Protein AF-A0A662A2N5-F1 (afdb_monomer_lite)

Structure (mmCIF, N/CA/C/O backbone):
data_AF-A0A662A2N5-F1
#
_entry.id   AF-A0A662A2N5-F1
#
loop_
_atom_site.group_PDB
_atom_site.id
_atom_site.type_symbol
_atom_site.label_atom_id
_atom_site.label_alt_id
_atom_site.label_comp_id
_atom_site.label_asym_id
_atom_site.label_entity_id
_atom_site.label_seq_id
_atom_site.pdbx_PDB_ins_code
_atom_site.Cartn_x
_atom_site.Cartn_y
_atom_site.Cartn_z
_atom_site.occupancy
_atom_site.B_iso_or_equiv
_atom_site.auth_seq_id
_atom_site.auth_comp_id
_atom_site.auth_asym_id
_atom_site.auth_atom_id
_atom_site.pdbx_PDB_model_num
ATOM 1 N N . MET A 1 1 ? -12.143 19.383 -16.934 1.00 35.28 1 MET A N 1
ATOM 2 C CA . MET A 1 1 ? -11.148 18.547 -17.637 1.00 35.28 1 MET A CA 1
ATOM 3 C C . MET A 1 1 ? -9.991 18.382 -16.674 1.00 35.28 1 MET A C 1
ATOM 5 O O . MET A 1 1 ? -9.347 19.375 -16.373 1.00 35.28 1 MET A O 1
ATOM 9 N N . ILE A 1 2 ? -9.822 17.202 -16.079 1.00 42.38 2 ILE A N 1
ATOM 10 C CA . ILE A 1 2 ? -8.712 16.958 -15.154 1.00 42.38 2 ILE A CA 1
ATOM 11 C C . ILE A 1 2 ? -7.527 16.529 -16.019 1.00 42.38 2 ILE A C 1
ATOM 13 O O . ILE A 1 2 ? -7.512 15.424 -16.554 1.00 42.38 2 ILE A O 1
ATOM 17 N N . SER A 1 3 ? -6.587 17.450 -16.229 1.00 54.59 3 SER A N 1
ATOM 18 C CA . SER A 1 3 ? -5.261 17.125 -16.750 1.00 54.59 3 SER A CA 1
ATOM 19 C C . SER A 1 3 ? -4.453 16.516 -15.614 1.00 54.59 3 SER A C 1
ATOM 21 O O . SER A 1 3 ? -3.958 17.245 -14.764 1.00 54.59 3 SER A O 1
ATOM 23 N N . THR A 1 4 ? -4.305 15.198 -15.595 1.00 52.66 4 THR A N 1
ATOM 24 C CA . THR A 1 4 ? -3.350 14.509 -14.715 1.00 52.66 4 THR A CA 1
ATOM 25 C C . THR A 1 4 ? -2.446 13.625 -15.558 1.00 52.66 4 THR A C 1
ATOM 27 O O . THR A 1 4 ? -2.477 12.401 -15.511 1.00 52.66 4 THR A O 1
ATOM 30 N N . ALA A 1 5 ? -1.615 14.281 -16.364 1.00 50.12 5 ALA A N 1
ATOM 31 C CA . ALA A 1 5 ? -0.388 13.680 -16.861 1.00 50.12 5 ALA A CA 1
ATOM 32 C C . ALA A 1 5 ? 0.748 14.014 -15.884 1.00 50.12 5 ALA A C 1
ATOM 34 O O . ALA A 1 5 ? 1.718 14.664 -16.257 1.00 50.12 5 ALA A O 1
ATOM 35 N N . GLU A 1 6 ? 0.639 13.580 -14.627 1.00 55.53 6 GLU A N 1
ATOM 36 C CA . GLU A 1 6 ? 1.844 13.366 -13.822 1.00 55.53 6 GLU A CA 1
ATOM 37 C C . GLU A 1 6 ? 2.401 12.007 -14.235 1.00 55.53 6 GLU A C 1
ATOM 39 O O . GLU A 1 6 ? 2.142 10.955 -13.653 1.00 55.53 6 GLU A O 1
ATOM 44 N N . VAL A 1 7 ? 3.075 12.043 -15.381 1.00 59.50 7 VAL A N 1
ATOM 45 C CA . VAL A 1 7 ? 3.837 10.934 -15.938 1.00 59.50 7 VAL A CA 1
ATOM 46 C C . VAL A 1 7 ? 4.835 10.512 -14.871 1.00 59.50 7 VAL A C 1
ATOM 48 O O . VAL A 1 7 ? 5.639 11.339 -14.449 1.00 59.50 7 VAL A O 1
ATOM 51 N N . VAL A 1 8 ? 4.796 9.245 -14.440 1.00 58.06 8 VAL A N 1
ATOM 52 C CA . VAL A 1 8 ? 5.876 8.664 -13.631 1.00 58.06 8 VAL A CA 1
ATOM 53 C C . VAL A 1 8 ? 7.177 8.970 -14.381 1.00 58.06 8 VAL A C 1
ATOM 55 O O . VAL A 1 8 ? 7.361 8.436 -15.476 1.00 58.06 8 VAL A O 1
ATOM 58 N N . PRO A 1 9 ? 8.062 9.839 -13.858 1.00 65.25 9 PRO A N 1
ATOM 59 C CA . PRO A 1 9 ? 9.169 10.394 -14.642 1.00 65.25 9 PRO A CA 1
ATOM 60 C C . PRO A 1 9 ? 10.213 9.336 -15.025 1.00 65.25 9 PRO A C 1
ATOM 62 O O . PRO A 1 9 ? 11.138 9.615 -15.782 1.00 65.25 9 PRO A O 1
ATOM 65 N N . ASN A 1 10 ? 10.067 8.117 -14.500 1.00 78.25 10 ASN A N 1
ATOM 66 C CA . ASN A 1 10 ? 10.955 6.995 -14.712 1.00 78.25 10 ASN A CA 1
ATOM 67 C C . ASN A 1 10 ? 10.158 5.749 -15.130 1.00 78.25 10 ASN A C 1
ATOM 69 O O . ASN A 1 10 ? 9.546 5.074 -14.299 1.00 78.25 10 ASN A O 1
ATOM 73 N N . GLU A 1 11 ? 10.194 5.429 -16.425 1.00 83.94 11 GLU A N 1
ATOM 74 C CA . GLU A 1 11 ? 9.530 4.248 -16.994 1.00 83.94 11 GLU A CA 1
ATOM 75 C C . GLU A 1 11 ? 9.977 2.946 -16.320 1.00 83.94 11 GLU A C 1
ATOM 77 O O . GLU A 1 11 ? 9.159 2.056 -16.110 1.00 83.94 11 GLU A O 1
ATOM 82 N N . LYS A 1 12 ? 11.237 2.862 -15.875 1.00 86.81 12 LYS A N 1
ATOM 83 C CA . LYS A 1 12 ? 11.754 1.685 -15.170 1.00 86.81 12 LYS A CA 1
ATOM 84 C C . LYS A 1 12 ? 11.045 1.463 -13.834 1.00 86.81 12 LYS A C 1
ATOM 86 O O . LYS A 1 12 ? 10.674 0.339 -13.523 1.00 86.81 12 LYS A O 1
ATOM 91 N N . VAL A 1 13 ? 10.818 2.532 -13.071 1.00 83.31 13 VAL A N 1
ATOM 92 C CA . VAL A 1 13 ? 10.110 2.460 -11.780 1.00 83.31 13 VAL A CA 1
ATOM 93 C C . VAL A 1 13 ? 8.661 2.033 -11.997 1.00 83.31 13 VAL A C 1
ATOM 95 O O . VAL A 1 13 ? 8.139 1.200 -11.261 1.00 83.31 13 VAL A O 1
ATOM 98 N N . LYS A 1 14 ? 8.018 2.553 -13.048 1.00 84.31 14 LYS A N 1
ATOM 99 C CA . LYS A 1 14 ? 6.668 2.135 -13.437 1.00 84.31 14 LYS A CA 1
ATOM 100 C C . LYS A 1 14 ? 6.620 0.648 -13.804 1.00 84.31 14 LYS A C 1
ATOM 102 O O . LYS A 1 14 ? 5.711 -0.055 -13.364 1.00 84.31 14 LYS A O 1
ATOM 107 N N . ASP A 1 15 ? 7.574 0.167 -14.591 1.00 88.06 15 ASP A N 1
ATOM 108 C CA . ASP A 1 15 ? 7.622 -1.238 -14.991 1.00 88.06 15 ASP A CA 1
ATOM 109 C C . ASP A 1 15 ? 7.898 -2.155 -13.797 1.00 88.06 15 ASP A C 1
ATOM 111 O O . ASP A 1 15 ? 7.185 -3.140 -13.615 1.00 88.06 15 ASP A O 1
ATOM 115 N N . GLU A 1 16 ? 8.854 -1.811 -12.933 1.00 88.12 16 GLU A N 1
ATOM 116 C CA . GLU A 1 16 ? 9.132 -2.542 -11.690 1.00 88.12 16 GLU A CA 1
ATOM 117 C C . GLU A 1 16 ? 7.890 -2.614 -10.794 1.00 88.12 16 GLU A C 1
ATOM 11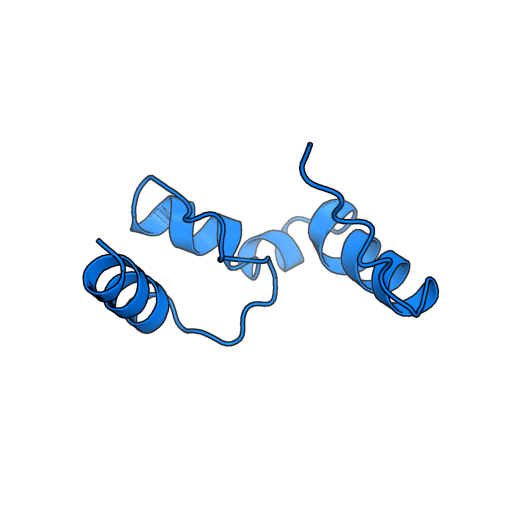9 O O . GLU A 1 16 ? 7.555 -3.680 -10.272 1.00 88.12 16 GLU A O 1
ATOM 124 N N . TYR A 1 17 ? 7.153 -1.512 -10.680 1.00 85.75 17 TYR A N 1
ATOM 125 C CA . TYR A 1 17 ? 5.910 -1.441 -9.926 1.00 85.75 17 TYR A CA 1
ATOM 126 C C . TYR A 1 17 ? 4.828 -2.375 -10.488 1.00 85.75 17 TYR A C 1
ATOM 128 O O . TYR A 1 17 ? 4.269 -3.197 -9.758 1.00 85.75 17 TYR A O 1
ATOM 136 N N . ILE A 1 18 ? 4.570 -2.311 -11.799 1.00 84.31 18 ILE A N 1
ATOM 137 C CA . ILE A 1 18 ? 3.593 -3.179 -12.476 1.00 84.31 18 ILE A CA 1
ATOM 138 C C . ILE A 1 18 ? 4.008 -4.648 -12.349 1.00 84.31 18 ILE A C 1
ATOM 140 O O . ILE A 1 18 ? 3.174 -5.516 -12.085 1.00 84.31 18 ILE A O 1
ATOM 144 N N . HIS A 1 19 ? 5.292 -4.953 -12.532 1.00 88.06 19 HIS A N 1
ATOM 145 C CA . HIS A 1 19 ? 5.794 -6.317 -12.421 1.00 88.06 19 HIS A CA 1
ATOM 146 C C . HIS A 1 19 ? 5.727 -6.854 -10.990 1.00 88.06 19 HIS A C 1
ATOM 148 O O . HIS A 1 19 ? 5.475 -8.041 -10.812 1.00 88.06 19 HIS A O 1
ATOM 154 N N . THR A 1 20 ? 5.889 -6.000 -9.980 1.00 87.12 20 THR A N 1
ATOM 155 C CA . THR A 1 20 ? 5.822 -6.395 -8.567 1.00 87.12 20 THR A CA 1
ATOM 156 C C . THR A 1 20 ? 4.390 -6.632 -8.104 1.00 87.12 20 THR A C 1
ATOM 158 O O . THR A 1 20 ? 4.132 -7.626 -7.429 1.00 87.12 20 THR A O 1
ATOM 161 N N . TRP A 1 21 ? 3.456 -5.756 -8.476 1.00 87.06 21 TRP A N 1
ATOM 162 C CA . TRP A 1 21 ? 2.112 -5.756 -7.891 1.00 87.06 21 TRP A CA 1
ATOM 163 C C . TRP A 1 21 ? 1.008 -6.252 -8.827 1.00 87.06 21 TRP A C 1
ATOM 165 O O . TRP A 1 21 ? -0.020 -6.717 -8.345 1.00 87.06 21 TRP A O 1
ATOM 175 N N . CYS A 1 22 ? 1.189 -6.176 -10.151 1.00 82.69 22 CYS A N 1
ATOM 176 C CA . CYS A 1 22 ? 0.149 -6.543 -11.122 1.00 82.69 22 CYS A CA 1
ATOM 177 C C . CYS A 1 22 ? 0.432 -7.852 -11.869 1.00 82.69 22 CYS A C 1
ATOM 179 O O . CYS A 1 22 ? -0.509 -8.551 -12.232 1.00 82.69 22 CYS A O 1
ATOM 181 N N . LYS A 1 23 ? 1.705 -8.174 -12.136 1.00 83.75 23 LYS A N 1
ATOM 182 C CA . LYS A 1 23 ? 2.108 -9.364 -12.916 1.00 83.75 23 LYS A CA 1
ATOM 183 C C . LYS A 1 23 ? 2.812 -10.447 -12.089 1.00 83.75 23 LYS A C 1
ATOM 185 O O . LYS A 1 23 ? 3.345 -11.386 -12.673 1.00 83.75 23 LYS A O 1
ATOM 190 N N . ASN A 1 24 ? 2.868 -10.292 -10.770 1.00 81.44 24 ASN A N 1
ATOM 191 C CA . ASN A 1 24 ? 3.536 -11.238 -9.879 1.00 81.44 24 ASN A CA 1
ATOM 192 C C . ASN A 1 24 ? 2.558 -12.274 -9.310 1.00 81.44 24 ASN A C 1
ATOM 194 O O . ASN A 1 24 ? 1.338 -12.103 -9.391 1.00 81.44 24 ASN A O 1
ATOM 198 N N . 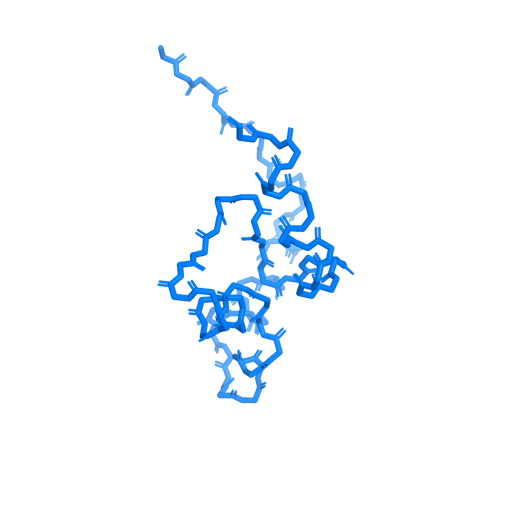ASP A 1 25 ? 3.113 -13.320 -8.706 1.00 81.00 25 ASP A N 1
ATOM 199 C CA . ASP A 1 25 ? 2.370 -14.415 -8.100 1.00 81.00 25 ASP A CA 1
ATOM 200 C C . ASP A 1 25 ? 1.667 -13.994 -6.799 1.00 81.00 25 ASP A C 1
ATOM 202 O O . ASP A 1 25 ? 1.878 -12.913 -6.236 1.00 81.00 25 ASP A O 1
ATOM 206 N N . GLN A 1 26 ? 0.825 -14.896 -6.295 1.0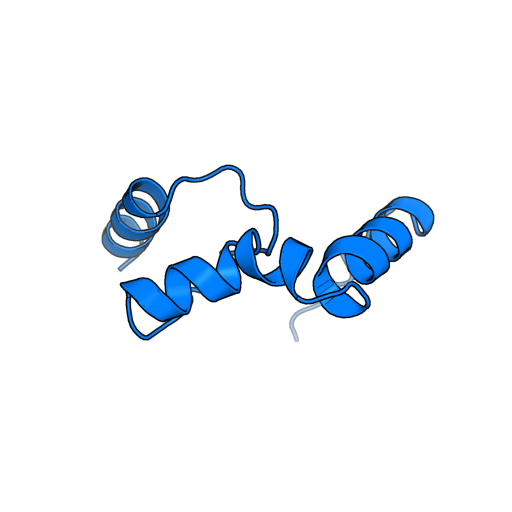0 75.31 26 GLN A N 1
ATOM 207 C CA . GLN A 1 26 ? -0.055 -14.691 -5.143 1.00 75.31 26 GLN A CA 1
ATOM 208 C C . GLN A 1 26 ? 0.676 -14.215 -3.870 1.00 75.31 26 GLN A C 1
ATOM 210 O O . GLN A 1 26 ? 0.085 -13.520 -3.044 1.00 75.31 26 GLN A O 1
ATOM 215 N N . GLU A 1 27 ? 1.970 -14.521 -3.730 1.00 80.88 27 GLU A N 1
ATOM 216 C CA . GLU A 1 27 ? 2.801 -14.063 -2.611 1.00 80.88 27 GLU A CA 1
ATOM 217 C C . GLU A 1 27 ? 2.848 -12.530 -2.524 1.00 80.88 27 GLU A C 1
ATOM 219 O O . GLU A 1 27 ? 2.593 -11.961 -1.463 1.00 80.88 27 GLU A O 1
ATOM 224 N N . LYS A 1 28 ? 3.092 -11.828 -3.638 1.00 82.69 28 LYS A N 1
ATOM 225 C CA . LYS A 1 28 ? 3.134 -10.355 -3.629 1.00 82.69 28 LYS A CA 1
ATOM 226 C C . LYS A 1 28 ? 1.759 -9.737 -3.446 1.00 82.69 28 LYS A C 1
ATOM 228 O O . LYS A 1 28 ? 1.641 -8.705 -2.795 1.00 82.69 28 LYS A O 1
ATOM 233 N N . TRP A 1 29 ? 0.711 -10.395 -3.929 1.00 79.00 29 TRP A N 1
ATOM 234 C CA . TRP A 1 29 ? -0.662 -9.946 -3.703 1.00 79.00 29 TRP A CA 1
ATOM 235 C C . TRP A 1 29 ? -1.031 -9.935 -2.220 1.00 79.00 29 TRP A C 1
ATOM 237 O O . TRP A 1 29 ? -1.742 -9.033 -1.785 1.00 79.00 29 TRP A O 1
ATOM 247 N N . SER A 1 30 ? -0.500 -10.876 -1.434 1.00 83.69 30 SER A N 1
ATOM 248 C CA . SER A 1 30 ? -0.728 -10.906 0.014 1.00 83.69 30 SER A CA 1
ATOM 249 C C . SER A 1 30 ? -0.125 -9.701 0.748 1.00 83.69 30 SER A C 1
ATOM 251 O O . SER A 1 30 ? -0.642 -9.306 1.786 1.00 83.69 30 SER A O 1
ATOM 253 N N . GLY A 1 31 ? 0.917 -9.078 0.184 1.00 86.94 31 GLY A N 1
ATOM 254 C CA . GLY A 1 31 ? 1.529 -7.848 0.695 1.00 86.94 31 GLY A CA 1
ATOM 255 C C . GLY A 1 31 ? 0.923 -6.558 0.135 1.00 86.94 31 GLY A C 1
ATOM 256 O O . GLY A 1 31 ? 1.319 -5.473 0.553 1.00 86.94 31 GLY A O 1
ATOM 257 N N . CYS A 1 32 ? -0.005 -6.649 -0.823 1.00 90.19 32 CYS A N 1
ATOM 258 C CA . CYS A 1 32 ? -0.583 -5.488 -1.490 1.00 90.19 32 CYS A CA 1
ATOM 259 C C . CYS A 1 32 ? -1.546 -4.766 -0.549 1.00 90.19 32 CYS A C 1
ATOM 261 O O . CYS A 1 32 ? -2.616 -5.286 -0.222 1.00 90.19 32 CYS A O 1
ATOM 263 N N . LYS A 1 33 ? -1.216 -3.529 -0.169 1.00 92.62 33 LYS A N 1
ATOM 264 C CA . LYS A 1 33 ? -2.031 -2.739 0.764 1.00 92.62 33 LYS A CA 1
ATOM 265 C C . LYS A 1 33 ? -3.461 -2.547 0.286 1.00 92.62 33 LYS A C 1
ATOM 267 O O . LYS A 1 33 ? -4.373 -2.708 1.079 1.00 92.62 33 LYS A O 1
ATOM 272 N N . ARG A 1 34 ? -3.693 -2.347 -1.017 1.00 91.62 34 ARG A N 1
ATOM 273 C CA . ARG A 1 34 ? -5.062 -2.270 -1.566 1.00 91.62 34 ARG A CA 1
ATOM 274 C C . ARG A 1 34 ? -5.885 -3.524 -1.290 1.00 91.62 34 ARG A C 1
ATOM 276 O O . ARG A 1 34 ? -7.078 -3.427 -1.017 1.00 91.62 34 ARG A O 1
ATOM 283 N N . PHE A 1 35 ? -5.268 -4.698 -1.407 1.00 91.00 35 PHE A N 1
ATOM 284 C CA . PHE A 1 35 ? -5.957 -5.960 -1.167 1.00 91.00 35 PHE A CA 1
ATOM 285 C C . PHE A 1 35 ? -6.237 -6.153 0.322 1.00 91.00 35 PHE A C 1
ATOM 287 O O . PHE A 1 35 ? -7.374 -6.440 0.688 1.00 91.00 35 PHE A O 1
ATOM 294 N N . ILE A 1 36 ? -5.226 -5.924 1.163 1.00 92.56 36 ILE A N 1
ATOM 295 C CA . ILE A 1 36 ? -5.340 -6.046 2.620 1.00 92.56 36 ILE A CA 1
ATOM 296 C C . ILE A 1 36 ? -6.402 -5.073 3.147 1.00 92.56 36 ILE A C 1
ATOM 298 O O . ILE A 1 36 ? -7.345 -5.498 3.802 1.00 92.56 36 ILE A O 1
ATOM 302 N N . THR A 1 37 ? -6.326 -3.789 2.786 1.00 93.38 37 THR A N 1
ATOM 303 C CA . THR A 1 37 ? -7.308 -2.775 3.195 1.00 93.38 37 THR A CA 1
ATOM 304 C C . THR A 1 37 ? -8.722 -3.149 2.761 1.00 93.38 37 THR A C 1
ATOM 306 O O . THR A 1 37 ? -9.645 -3.048 3.559 1.00 93.38 37 THR A O 1
ATOM 309 N N . LYS A 1 38 ? -8.910 -3.642 1.527 1.00 92.31 38 LYS A N 1
ATOM 310 C CA . LYS A 1 38 ? -10.230 -4.094 1.066 1.00 92.31 38 LYS A CA 1
ATOM 311 C C . LYS A 1 38 ? -10.760 -5.279 1.871 1.00 92.31 38 LYS A C 1
ATOM 313 O O . LYS A 1 38 ? -11.967 -5.356 2.084 1.00 92.31 38 LYS A O 1
ATOM 318 N N . ALA A 1 39 ? -9.891 -6.208 2.258 1.00 91.50 39 ALA A N 1
ATOM 319 C CA . ALA A 1 39 ? -10.278 -7.359 3.061 1.00 91.50 39 ALA A CA 1
ATOM 320 C C . ALA A 1 39 ? -10.701 -6.944 4.480 1.00 91.50 39 ALA A C 1
ATOM 322 O O . ALA A 1 39 ? -11.704 -7.452 4.970 1.00 91.50 39 ALA A O 1
ATOM 323 N N . GLU A 1 40 ? -9.986 -5.995 5.087 1.00 91.44 40 GLU A N 1
ATOM 324 C CA . GLU A 1 40 ? -10.249 -5.512 6.450 1.00 91.44 40 GLU A CA 1
ATOM 325 C C . GLU A 1 40 ? -11.455 -4.561 6.525 1.00 91.44 40 GLU A C 1
ATOM 327 O O . GLU A 1 40 ? -12.325 -4.719 7.375 1.00 91.44 40 GLU A O 1
ATOM 332 N N . LEU A 1 41 ? -11.548 -3.587 5.613 1.00 89.94 41 LEU A N 1
ATOM 333 C CA . LEU A 1 41 ? -12.565 -2.525 5.670 1.00 89.94 41 LEU A CA 1
ATOM 334 C C . LEU A 1 41 ? -13.797 -2.808 4.802 1.00 89.94 41 LEU A C 1
ATOM 336 O O . LEU A 1 41 ? -14.788 -2.086 4.866 1.00 89.94 41 LEU A O 1
ATOM 340 N N . GLY A 1 42 ? -13.739 -3.817 3.929 1.00 92.62 42 GLY A N 1
ATOM 341 C CA . GLY A 1 42 ? -14.770 -4.090 2.920 1.00 92.62 42 GLY A CA 1
ATOM 342 C C . GLY A 1 42 ? -14.735 -3.147 1.707 1.00 92.62 42 GLY A C 1
ATOM 343 O O . GLY A 1 42 ? -15.432 -3.381 0.717 1.00 92.62 42 GLY A O 1
ATOM 344 N N . PHE A 1 43 ? -13.892 -2.114 1.733 1.00 89.69 43 PHE A N 1
ATOM 345 C CA . PHE A 1 43 ? -13.638 -1.191 0.628 1.00 89.69 43 PHE A CA 1
ATOM 346 C C . PHE A 1 43 ? -12.174 -0.728 0.634 1.00 89.69 43 PHE A C 1
ATOM 348 O O . PHE A 1 43 ? -11.429 -0.985 1.572 1.00 89.69 43 PHE A O 1
ATOM 355 N N . CYS A 1 44 ? -11.738 -0.075 -0.440 1.00 91.00 44 CYS A N 1
ATOM 356 C CA . CYS A 1 44 ? -10.382 0.457 -0.559 1.00 91.00 44 CYS A CA 1
ATOM 357 C C . CYS A 1 44 ? -10.478 1.935 -0.949 1.00 91.00 44 CYS A C 1
ATOM 359 O O . CYS A 1 44 ? -10.947 2.201 -2.058 1.00 91.00 44 CYS A O 1
ATOM 361 N N . PRO A 1 45 ? -10.045 2.872 -0.088 1.00 91.50 45 PRO A N 1
ATOM 362 C CA . PRO A 1 45 ? -9.947 4.281 -0.449 1.00 91.50 45 PRO A CA 1
ATOM 363 C C . PRO A 1 45 ? -9.022 4.497 -1.654 1.00 91.50 45 PRO A C 1
ATOM 365 O O . PRO A 1 45 ? -8.065 3.744 -1.863 1.00 91.50 45 PRO A O 1
ATOM 368 N N . ASP A 1 46 ? -9.277 5.551 -2.431 1.00 90.19 46 ASP A N 1
ATOM 369 C CA . ASP A 1 46 ? -8.537 5.820 -3.672 1.00 90.19 46 ASP A CA 1
ATOM 370 C C . ASP A 1 46 ? -7.062 6.173 -3.434 1.00 90.19 46 ASP A C 1
ATOM 372 O O . ASP A 1 46 ? -6.218 5.890 -4.287 1.00 90.19 46 ASP A O 1
ATOM 376 N N . PHE A 1 47 ? -6.732 6.723 -2.260 1.00 90.62 47 PHE A N 1
ATOM 377 C CA . PHE A 1 47 ? -5.362 7.087 -1.891 1.00 90.62 47 PHE A CA 1
ATOM 378 C C . PHE A 1 47 ? -4.472 5.882 -1.543 1.00 90.62 47 PHE A C 1
ATOM 380 O O . PHE A 1 47 ? -3.254 6.032 -1.435 1.00 90.62 47 PHE A O 1
ATOM 387 N N . VAL A 1 48 ? -5.049 4.690 -1.356 1.00 92.56 48 VAL A N 1
ATOM 388 C CA . VAL A 1 48 ? -4.284 3.482 -1.034 1.00 92.56 48 VAL A CA 1
ATOM 389 C C . VAL A 1 48 ? -3.698 2.898 -2.319 1.00 92.56 48 VAL A C 1
ATOM 391 O O . VAL A 1 48 ? -4.418 2.485 -3.233 1.00 92.56 48 VAL A O 1
ATOM 394 N N . VAL A 1 49 ? -2.373 2.812 -2.383 1.00 91.12 49 VAL A N 1
ATOM 395 C CA . VAL A 1 49 ? -1.620 2.141 -3.450 1.00 91.12 49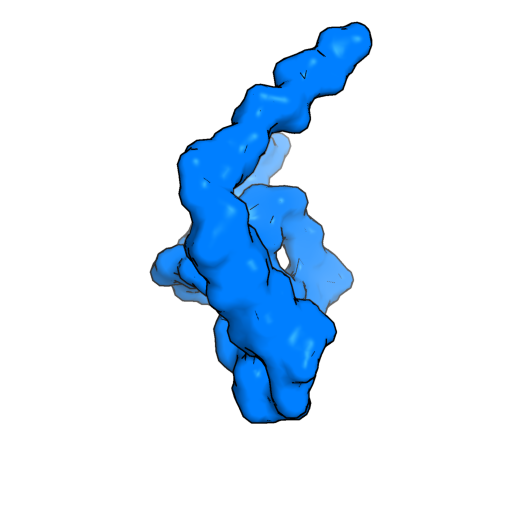 VAL A CA 1
ATOM 396 C C . VAL A 1 49 ? -0.971 0.855 -2.915 1.00 91.12 49 VAL A C 1
ATOM 398 O O . VAL A 1 49 ? -0.788 0.724 -1.708 1.00 91.12 49 VAL A O 1
ATOM 401 N N . PRO A 1 50 ? -0.676 -0.144 -3.771 1.00 90.12 50 PRO A N 1
ATOM 402 C CA . PRO A 1 50 ? -0.108 -1.433 -3.378 1.00 90.12 50 PRO A CA 1
ATOM 403 C C . PRO A 1 50 ? 1.031 -1.398 -2.353 1.00 90.12 50 PRO A C 1
ATOM 405 O O . PRO A 1 50 ? 1.067 -2.255 -1.474 1.00 90.12 50 PRO A O 1
ATOM 408 N N .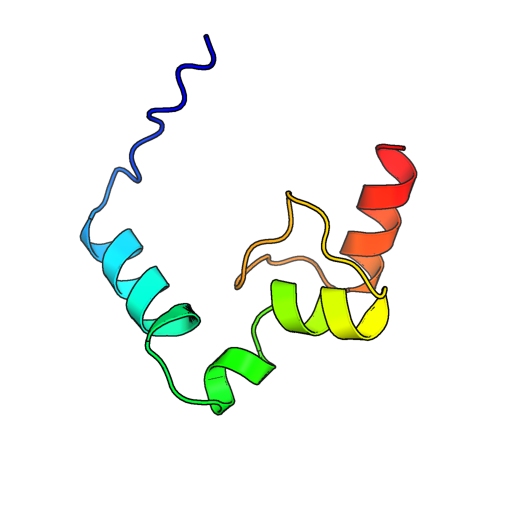 ASP A 1 51 ? 1.915 -0.410 -2.447 1.00 88.94 51 ASP A N 1
ATOM 409 C CA . ASP A 1 51 ? 3.120 -0.219 -1.640 1.00 88.94 51 ASP A CA 1
ATOM 410 C C . ASP A 1 51 ? 3.033 0.976 -0.679 1.00 88.94 51 ASP A C 1
ATOM 412 O O . ASP A 1 51 ? 4.058 1.463 -0.203 1.00 88.94 51 ASP A O 1
ATOM 416 N N . THR A 1 52 ? 1.823 1.462 -0.378 1.00 91.44 52 THR A N 1
ATOM 417 C CA . THR A 1 52 ? 1.627 2.537 0.600 1.00 91.44 52 THR A CA 1
ATOM 418 C C . THR A 1 52 ? 2.342 2.207 1.917 1.00 91.44 52 THR A C 1
ATOM 420 O O . THR A 1 52 ? 2.174 1.125 2.480 1.00 91.44 52 THR A O 1
ATOM 423 N N . ALA A 1 53 ? 3.119 3.166 2.431 1.00 92.12 53 ALA A N 1
ATOM 424 C CA . ALA A 1 53 ? 3.885 3.003 3.668 1.00 92.12 53 ALA A CA 1
ATOM 425 C C . ALA A 1 53 ? 3.011 2.933 4.937 1.00 92.12 53 ALA A C 1
ATOM 427 O O . ALA A 1 53 ? 3.483 2.466 5.969 1.00 92.12 53 ALA A O 1
ATOM 428 N N . LEU A 1 54 ? 1.752 3.369 4.849 1.00 93.38 54 LEU A N 1
ATOM 429 C CA . LEU A 1 54 ? 0.791 3.349 5.950 1.00 93.38 54 LEU A CA 1
ATOM 430 C C . LEU A 1 54 ? 0.414 1.913 6.355 1.00 93.38 54 LEU A C 1
ATOM 432 O O . LEU A 1 54 ? 0.252 0.997 5.533 1.00 93.38 54 LEU A O 1
ATOM 436 N N . SER A 1 55 ? 0.249 1.714 7.654 1.00 93.00 55 SER A N 1
ATOM 437 C CA . SER A 1 55 ? -0.446 0.570 8.238 1.00 93.00 55 SER A CA 1
ATOM 438 C C . SER A 1 55 ? -1.950 0.621 7.940 1.00 93.00 55 SER A C 1
ATOM 440 O O . SER A 1 55 ? -2.454 1.590 7.379 1.00 93.00 55 SER A O 1
ATOM 442 N N . ILE A 1 56 ? -2.669 -0.460 8.250 1.00 92.06 56 ILE A N 1
ATOM 443 C CA . ILE A 1 56 ? -4.124 -0.491 8.044 1.00 92.06 56 ILE A CA 1
ATOM 444 C C . ILE A 1 56 ? -4.817 0.502 8.977 1.00 92.06 56 ILE A C 1
ATOM 446 O O . ILE A 1 56 ? -5.679 1.236 8.509 1.00 92.06 56 ILE A O 1
ATOM 450 N N . ASP A 1 57 ? -4.380 0.589 10.233 1.00 93.19 57 ASP A N 1
ATOM 451 C CA . ASP A 1 57 ? -4.933 1.530 11.212 1.00 93.19 57 ASP A CA 1
ATOM 452 C C . ASP A 1 57 ? -4.735 2.984 10.753 1.00 93.19 57 ASP A C 1
ATOM 454 O O . ASP A 1 57 ? -5.695 3.739 10.669 1.00 93.19 57 ASP A O 1
ATOM 458 N N . GLU A 1 58 ? -3.533 3.344 10.287 1.00 95.19 58 GLU A N 1
ATOM 459 C CA . GLU A 1 58 ? -3.267 4.688 9.744 1.00 95.19 58 GLU A CA 1
ATOM 460 C C . GLU A 1 58 ? -4.094 5.009 8.485 1.00 95.19 58 GLU A C 1
ATOM 462 O O . GLU A 1 58 ? -4.398 6.170 8.214 1.00 95.19 58 GLU A O 1
ATOM 467 N N . ILE A 1 59 ? -4.443 3.998 7.680 1.00 94.06 59 ILE A N 1
ATOM 468 C CA . ILE A 1 59 ? -5.334 4.180 6.524 1.00 94.06 59 ILE A CA 1
ATOM 469 C C . ILE A 1 59 ? -6.758 4.492 6.990 1.00 94.06 59 ILE A C 1
ATOM 471 O O . ILE A 1 59 ? -7.422 5.314 6.359 1.00 94.06 59 ILE A O 1
ATOM 475 N N . VAL A 1 60 ? -7.224 3.846 8.062 1.00 91.88 60 VAL A N 1
ATOM 476 C CA . VAL A 1 60 ? -8.541 4.113 8.656 1.00 91.88 60 VAL A CA 1
ATOM 477 C C . VAL A 1 60 ? -8.574 5.516 9.237 1.00 91.88 60 VAL A C 1
ATOM 479 O O . VAL A 1 60 ? -9.420 6.302 8.822 1.00 91.88 60 VAL A O 1
ATOM 482 N N . ASP A 1 61 ? -7.607 5.850 10.093 1.00 93.38 61 ASP A N 1
ATOM 483 C CA . ASP A 1 61 ? -7.513 7.164 10.734 1.00 93.38 61 ASP A CA 1
ATOM 484 C C . ASP A 1 61 ? -7.522 8.280 9.682 1.00 93.38 61 ASP A C 1
ATOM 486 O O . ASP A 1 61 ? -8.312 9.220 9.750 1.00 93.38 61 ASP A O 1
ATOM 490 N N . LYS A 1 62 ? -6.711 8.130 8.627 1.00 93.00 62 LYS A N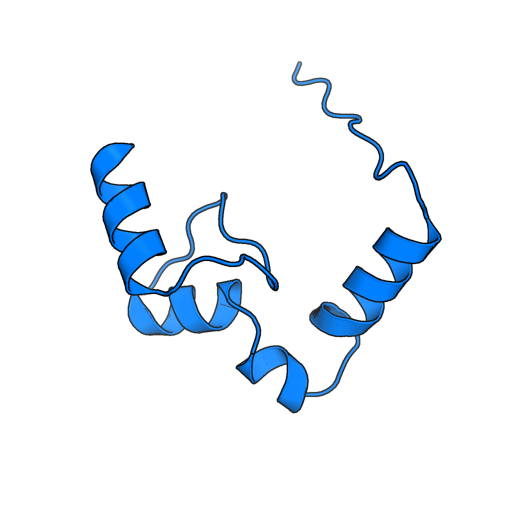 1
ATOM 491 C CA . LYS A 1 62 ? -6.666 9.096 7.528 1.00 93.00 62 LYS A CA 1
ATOM 492 C C . LYS A 1 62 ? -8.002 9.227 6.792 1.00 93.00 62 LYS A C 1
ATOM 494 O O . LYS A 1 62 ? -8.382 10.328 6.402 1.00 93.00 62 LYS A O 1
ATOM 499 N N . PHE A 1 63 ? -8.688 8.115 6.539 1.00 90.62 63 PHE A N 1
ATOM 500 C CA . PHE A 1 63 ? -9.977 8.153 5.855 1.00 90.62 63 PHE A CA 1
ATOM 501 C C . PHE A 1 63 ? -11.038 8.868 6.703 1.00 90.62 63 PHE A C 1
ATOM 503 O O . PHE A 1 63 ? -11.827 9.636 6.156 1.00 90.62 63 PHE A O 1
ATOM 510 N N . GLU A 1 64 ? -11.036 8.655 8.020 1.00 89.19 64 GLU A N 1
ATOM 511 C CA . GLU A 1 64 ? -11.940 9.334 8.953 1.00 89.19 64 GLU A CA 1
ATOM 512 C C . GLU A 1 64 ? -11.650 10.837 9.066 1.00 89.19 64 GLU A C 1
ATOM 514 O O . GLU A 1 64 ? -12.588 11.625 9.128 1.00 89.19 64 GLU A O 1
ATOM 519 N N . GLU A 1 65 ? -10.380 11.253 9.040 1.00 91.62 65 GLU A N 1
ATOM 520 C CA . GLU A 1 65 ? -9.995 12.674 9.055 1.00 91.62 65 GLU A CA 1
ATOM 521 C C . GLU A 1 65 ? -10.421 13.440 7.790 1.00 91.62 65 GLU A C 1
ATOM 523 O O . GLU A 1 65 ? -10.690 14.642 7.853 1.00 91.62 65 GLU A O 1
ATOM 528 N N . GLU A 1 66 ? -10.458 12.767 6.635 1.00 81.25 66 GLU A N 1
ATOM 529 C CA . GLU A 1 66 ? -10.820 13.366 5.341 1.00 81.25 66 GLU A CA 1
ATOM 530 C C . GLU A 1 66 ? -12.336 13.304 5.029 1.00 81.25 66 GLU A C 1
ATOM 532 O O . GLU A 1 66 ? -12.758 13.844 4.000 1.00 81.25 66 GLU A O 1
ATOM 537 N N . SER A 1 67 ? -13.147 12.672 5.894 1.00 68.06 67 SER A N 1
ATOM 538 C CA . SER A 1 67 ? -14.603 12.455 5.731 1.00 68.06 67 SER A CA 1
ATOM 539 C C . SER A 1 67 ? -15.468 13.482 6.467 1.00 68.06 67 SER A C 1
ATOM 541 O O . SER A 1 67 ? -16.498 13.896 5.882 1.00 68.06 67 SER A O 1
#

Foldseek 3Di:
DDPPPPPPPDVVVVVVLCCQDPVDDPVSVVQFQQNVLCVVVVHGDPPRGGPDPDDSVRRVVVVVVVD

Secondary structure (DSSP, 8-state):
--------S-HHHHHHHHHHHTSS-HHHHHT-HHHHHHHHHSS--TT--TT-SS-HHHHHHHHHHT-

Sequence (67 aa):
MISTAEVVPNEKVKDEYIHTWCKNDQEKWSGCKRFITKAELGFCPDFVVPDTALSIDEIVDKFEEES

pLDDT: mean 83.35, std 13.45, range [35.28, 95.19]

Radius of gyration: 13.75 Å; chains: 1; bounding box: 26×33×29 Å